Protein AF-A0A914IUZ8-F1 (afdb_monomer_lite)

Sequence (149 aa):
MEVCTKESVIIAVLSGPDKFMRRKWVRKLWSNQKLDSQIILFFVGKSQDVEIQKKVEQESEKFNDLVVVDFFDSYKNLSIKMYTVLKWSQIYCPEAKYLLRTIDDCIVDLPNFDLFIKREIQKNDPQTKKIYGNIYEYPPVIRDPENKW

Foldseek 3Di:
DPAFALQEEEEEAEEELQPVVLVVCQVVPAPPPDDPHYQYAYEYEAAPDPVSNVVSVVVCVVPVRYDYDDHYDDPVCVVVSVVVLVVCCCPPRVSYLHYHYHYSPDHDPVVVVNVCCVPPQVPPDVPDDDDDDPDDPPDDDDPDPPDPD

pLDDT: mean 90.63, std 9.23, range [46.75, 98.5]

Secondary structure (DSSP, 8-state):
-PPP-TT-EEEEEE--TT-HHHHHHHHHHTTTS--TTEEEEEEEEE-SSHHHHHHHHHHHHHHS-EEEEEEE--GGGHHHHHHHHHHHHHHH-TT--EEEEEETT----HHHHHHHIIIIITTS-TTS----S----SPPPP--TTS--

Structure (mmCIF, N/CA/C/O backbone):
data_AF-A0A914IUZ8-F1
#
_entry.id   AF-A0A914IUZ8-F1
#
loop_
_atom_site.group_PDB
_atom_site.id
_atom_site.type_symbol
_atom_site.label_atom_id
_atom_site.label_alt_id
_atom_site.label_comp_id
_atom_site.label_asym_id
_atom_site.label_entity_id
_atom_site.label_seq_id
_atom_site.pdbx_PDB_ins_code
_atom_site.Cartn_x
_atom_site.Cartn_y
_atom_site.Cartn_z
_atom_site.occupancy
_atom_site.B_iso_or_equiv
_atom_site.auth_seq_id
_atom_site.auth_comp_id
_atom_site.auth_asym_id
_atom_site.auth_atom_id
_atom_site.pdbx_PDB_model_num
ATOM 1 N N . MET A 1 1 ? -14.030 -12.786 -1.467 1.00 46.75 1 MET A N 1
ATOM 2 C CA . MET A 1 1 ? -13.705 -11.405 -1.063 1.00 46.75 1 MET A CA 1
ATOM 3 C C . MET A 1 1 ? -14.246 -11.221 0.335 1.00 46.75 1 MET A C 1
ATOM 5 O O . MET A 1 1 ? -15.426 -11.484 0.534 1.00 46.75 1 MET A O 1
ATOM 9 N N . GLU A 1 2 ? -13.389 -10.885 1.295 1.00 56.97 2 GLU A N 1
ATOM 10 C CA . GLU A 1 2 ? -13.850 -10.477 2.624 1.00 56.97 2 GLU A CA 1
ATOM 11 C C . GLU A 1 2 ? -14.741 -9.240 2.484 1.00 56.97 2 GLU A C 1
ATOM 13 O O . GLU A 1 2 ? -14.481 -8.360 1.661 1.00 56.97 2 GLU A O 1
ATOM 18 N N . VAL A 1 3 ? -15.840 -9.215 3.233 1.00 68.56 3 VAL A N 1
ATOM 19 C CA . VAL A 1 3 ? -16.788 -8.104 3.200 1.00 68.56 3 VAL A CA 1
ATOM 20 C C . VAL A 1 3 ? -16.156 -6.936 3.949 1.00 68.56 3 VAL A C 1
ATOM 22 O O . VAL A 1 3 ? -15.880 -7.046 5.140 1.00 68.56 3 VAL A O 1
ATOM 25 N N . CYS A 1 4 ? -15.923 -5.825 3.250 1.00 83.00 4 CYS A N 1
ATOM 26 C CA . CYS A 1 4 ? -15.487 -4.575 3.862 1.00 83.00 4 CYS A CA 1
ATOM 27 C C . CYS A 1 4 ? -16.568 -4.065 4.827 1.00 83.00 4 CYS A C 1
ATOM 29 O O . CYS A 1 4 ? -17.727 -3.908 4.437 1.00 83.00 4 CYS A O 1
ATOM 31 N N . THR A 1 5 ? -16.195 -3.804 6.077 1.00 84.38 5 THR A N 1
ATOM 32 C CA . THR A 1 5 ? -17.083 -3.283 7.122 1.00 84.38 5 THR A CA 1
ATOM 33 C C . THR A 1 5 ? -16.608 -1.914 7.606 1.00 84.38 5 THR A C 1
ATOM 35 O O . THR A 1 5 ? -15.517 -1.449 7.279 1.00 84.38 5 THR A O 1
ATOM 38 N N . LYS A 1 6 ? -17.414 -1.261 8.451 1.00 81.31 6 LYS A N 1
ATOM 39 C CA . LYS A 1 6 ? -17.048 0.017 9.087 1.00 81.31 6 LYS A CA 1
ATOM 40 C C . LYS A 1 6 ? -15.839 -0.073 10.013 1.00 81.31 6 LYS A C 1
ATOM 42 O O . LYS A 1 6 ? -15.230 0.950 10.321 1.00 81.31 6 LYS A O 1
ATOM 47 N N . GLU A 1 7 ? -15.529 -1.275 10.475 1.00 81.62 7 GLU A N 1
ATOM 48 C CA . GLU A 1 7 ? -14.389 -1.573 11.339 1.00 81.62 7 GLU A CA 1
ATOM 49 C C . GLU A 1 7 ? -13.150 -1.955 10.523 1.00 81.62 7 GLU A C 1
ATOM 51 O O . GLU A 1 7 ? -12.055 -2.008 11.078 1.00 81.62 7 GLU A O 1
ATOM 56 N N . SER A 1 8 ? -13.299 -2.165 9.208 1.00 87.00 8 SER A N 1
ATOM 57 C CA . SER A 1 8 ? -12.182 -2.499 8.338 1.00 87.00 8 SER A CA 1
ATOM 58 C C . SER A 1 8 ? -11.159 -1.369 8.271 1.00 87.00 8 SER A C 1
ATOM 60 O O . SER A 1 8 ? -11.481 -0.202 8.021 1.00 87.00 8 SER A O 1
ATOM 62 N N . VAL A 1 9 ? -9.899 -1.752 8.447 1.00 91.62 9 VAL A N 1
ATOM 63 C CA . VAL A 1 9 ? -8.727 -0.914 8.221 1.00 91.62 9 VAL A CA 1
ATOM 64 C C . VAL A 1 9 ? -8.106 -1.316 6.891 1.00 91.62 9 VAL A C 1
ATOM 66 O O . VAL A 1 9 ? -7.584 -2.422 6.747 1.00 91.62 9 VAL A O 1
ATOM 69 N N . ILE A 1 10 ? -8.108 -0.403 5.924 1.00 94.44 10 ILE A N 1
ATOM 70 C CA . ILE A 1 10 ? -7.344 -0.590 4.689 1.00 94.44 10 ILE A CA 1
ATOM 71 C C . ILE A 1 10 ? -5.901 -0.177 4.966 1.00 94.44 10 ILE A C 1
ATOM 73 O O . ILE A 1 10 ? -5.641 0.960 5.353 1.00 94.44 10 ILE A O 1
ATOM 77 N N . ILE A 1 11 ? -4.953 -1.076 4.738 1.00 95.50 11 ILE A N 1
ATOM 78 C CA . ILE A 1 11 ? -3.520 -0.803 4.833 1.00 95.50 11 ILE A CA 1
ATOM 79 C C . ILE A 1 11 ? -2.956 -0.845 3.416 1.00 95.50 11 ILE A C 1
ATOM 81 O O . ILE A 1 11 ? -2.722 -1.907 2.839 1.00 95.50 11 ILE A O 1
ATOM 85 N N . ALA A 1 12 ? -2.748 0.335 2.845 1.00 97.31 12 ALA A N 1
ATOM 86 C CA . ALA A 1 12 ? -2.205 0.507 1.510 1.00 97.31 12 ALA A CA 1
ATOM 87 C C . ALA A 1 12 ? -0.680 0.639 1.570 1.00 97.31 12 ALA A C 1
ATOM 89 O O . ALA A 1 12 ? -0.144 1.658 2.016 1.00 97.31 12 ALA A O 1
ATOM 90 N N . VAL A 1 13 ? 0.023 -0.385 1.092 1.00 97.62 13 VAL A N 1
ATOM 91 C CA . VAL A 1 13 ? 1.485 -0.418 0.998 1.00 97.62 13 VAL A CA 1
ATOM 92 C C . VAL A 1 13 ? 1.894 0.004 -0.412 1.00 97.62 13 VAL A C 1
ATOM 94 O O . VAL A 1 13 ? 1.688 -0.735 -1.375 1.00 97.62 13 VAL A O 1
ATOM 97 N N . LEU A 1 14 ? 2.484 1.190 -0.568 1.00 97.94 14 LEU A N 1
ATOM 98 C CA . LEU A 1 14 ? 3.042 1.588 -1.862 1.00 97.94 14 LEU A CA 1
ATOM 99 C C . LEU A 1 14 ? 4.353 0.836 -2.109 1.00 97.94 14 LEU A C 1
ATOM 101 O O . LEU A 1 14 ? 5.266 0.880 -1.283 1.00 97.94 14 LEU A O 1
ATOM 105 N N . SER A 1 15 ? 4.454 0.173 -3.259 1.00 97.81 15 SER A N 1
ATOM 106 C CA . SER A 1 15 ? 5.623 -0.621 -3.645 1.00 97.81 15 SER A CA 1
ATOM 107 C C . SER A 1 15 ? 5.943 -0.430 -5.131 1.00 97.81 15 SER A C 1
ATOM 109 O O . SER A 1 15 ? 5.087 0.009 -5.902 1.00 97.81 15 SER A O 1
ATOM 111 N N . GLY A 1 16 ? 7.187 -0.696 -5.531 1.00 97.56 16 GLY A N 1
ATOM 112 C CA . GLY A 1 16 ? 7.607 -0.703 -6.940 1.00 97.56 16 GLY A CA 1
ATOM 113 C C . GLY A 1 16 ? 7.508 -2.103 -7.558 1.00 97.56 16 GLY A C 1
ATOM 114 O O . GLY A 1 16 ? 7.581 -3.086 -6.820 1.00 97.56 16 GLY A O 1
ATOM 115 N N . PRO A 1 17 ? 7.382 -2.252 -8.887 1.00 97.62 17 PRO A N 1
ATOM 116 C CA . PRO A 1 17 ? 7.180 -3.555 -9.527 1.00 97.62 17 PRO A CA 1
ATOM 117 C C . PRO A 1 17 ? 8.318 -4.541 -9.245 1.00 97.62 17 PRO A C 1
ATOM 119 O O . PRO A 1 17 ? 8.068 -5.718 -9.006 1.00 97.62 17 PRO A O 1
ATOM 122 N N . ASP A 1 18 ? 9.548 -4.048 -9.126 1.00 97.69 18 ASP A N 1
ATOM 123 C CA . ASP A 1 18 ? 10.762 -4.819 -8.849 1.00 97.69 18 ASP A CA 1
ATOM 124 C C . ASP A 1 18 ? 10.965 -5.181 -7.360 1.00 97.69 18 ASP A C 1
ATOM 126 O O . ASP A 1 18 ? 11.866 -5.949 -7.015 1.00 97.69 18 ASP A O 1
ATOM 130 N N . LYS A 1 19 ? 10.134 -4.667 -6.443 1.00 98.25 19 LYS A N 1
ATOM 131 C CA . LYS A 1 19 ? 10.321 -4.801 -4.984 1.00 98.25 19 LYS A CA 1
ATOM 132 C C . LYS A 1 19 ? 9.709 -6.071 -4.376 1.00 98.25 19 LYS A C 1
ATOM 134 O O . LYS A 1 19 ? 9.256 -6.068 -3.230 1.00 98.25 19 LYS A O 1
ATOM 139 N N . PHE A 1 20 ? 9.770 -7.192 -5.095 1.00 98.19 20 PHE A N 1
ATOM 140 C CA . PHE A 1 20 ? 9.224 -8.493 -4.670 1.00 98.19 20 PHE A CA 1
ATOM 141 C C . PHE A 1 20 ? 9.683 -8.920 -3.269 1.00 98.19 20 PHE A C 1
ATOM 143 O O . PHE A 1 20 ? 8.889 -9.356 -2.436 1.00 98.19 20 PHE A O 1
ATOM 150 N N . MET A 1 21 ? 10.981 -8.770 -2.982 1.00 98.00 21 MET A N 1
ATOM 151 C CA . MET A 1 21 ? 11.544 -9.163 -1.689 1.00 98.00 21 MET A CA 1
ATOM 152 C C . MET A 1 21 ? 11.046 -8.286 -0.543 1.00 98.00 21 MET A C 1
ATOM 154 O O . MET A 1 21 ? 10.815 -8.803 0.547 1.00 98.00 21 MET A O 1
ATOM 158 N N . ARG A 1 22 ? 10.830 -6.987 -0.779 1.00 97.75 22 ARG A N 1
ATOM 159 C CA . ARG A 1 22 ? 10.271 -6.085 0.234 1.00 97.75 22 ARG A CA 1
ATOM 160 C C . ARG A 1 22 ? 8.836 -6.471 0.567 1.00 97.75 22 ARG A C 1
ATOM 162 O O . ARG A 1 22 ? 8.531 -6.695 1.734 1.00 97.75 22 ARG A O 1
ATOM 169 N N . ARG A 1 23 ? 7.999 -6.699 -0.451 1.00 97.94 23 ARG A N 1
ATOM 170 C CA . ARG A 1 23 ? 6.631 -7.211 -0.258 1.00 97.94 23 ARG A CA 1
ATOM 171 C C . ARG A 1 23 ? 6.617 -8.543 0.488 1.00 97.94 23 ARG A C 1
ATOM 173 O O . ARG A 1 23 ? 5.863 -8.706 1.441 1.00 97.94 23 ARG A O 1
ATOM 180 N N . LYS A 1 24 ? 7.504 -9.480 0.130 1.00 97.06 24 LYS A N 1
ATOM 181 C CA . LYS A 1 24 ? 7.674 -10.753 0.854 1.00 97.06 24 LYS A CA 1
ATOM 182 C C . LYS A 1 24 ? 8.005 -10.543 2.336 1.00 97.06 24 LYS A C 1
ATOM 184 O O . LYS A 1 24 ? 7.480 -11.269 3.176 1.00 97.06 24 LYS A O 1
ATOM 189 N N . TRP A 1 25 ? 8.869 -9.585 2.665 1.00 96.00 25 TRP A N 1
ATOM 190 C CA . TRP A 1 25 ? 9.218 -9.289 4.055 1.00 96.00 25 TRP A CA 1
ATOM 191 C C . TRP A 1 25 ? 8.093 -8.588 4.807 1.00 96.00 25 TRP A C 1
ATOM 193 O O . TRP A 1 25 ? 7.823 -8.988 5.934 1.00 96.00 25 TRP A O 1
ATOM 203 N N . VAL A 1 26 ? 7.376 -7.649 4.187 1.00 96.12 26 VAL A N 1
ATOM 204 C CA . VAL A 1 26 ? 6.146 -7.074 4.761 1.00 96.12 26 VAL A CA 1
ATOM 205 C C . VAL A 1 26 ? 5.162 -8.190 5.124 1.00 96.12 26 VAL A C 1
ATOM 207 O O . VAL A 1 26 ? 4.750 -8.275 6.284 1.00 96.12 26 VAL A O 1
ATOM 210 N N . ARG A 1 27 ? 4.904 -9.110 4.176 1.00 95.12 27 ARG A N 1
ATOM 211 C CA . ARG A 1 27 ? 4.049 -10.296 4.367 1.00 95.12 27 ARG A CA 1
ATOM 212 C C . ARG A 1 27 ? 4.483 -11.191 5.531 1.00 95.12 27 ARG A C 1
ATOM 214 O O . ARG A 1 27 ? 3.671 -11.892 6.123 1.00 95.12 27 ARG A O 1
ATOM 221 N N . LYS A 1 28 ? 5.786 -11.243 5.820 1.00 93.25 28 LYS A N 1
ATOM 222 C CA . LYS A 1 28 ? 6.362 -12.140 6.832 1.00 93.25 28 LYS A CA 1
ATOM 223 C C . LYS A 1 28 ? 6.486 -11.487 8.209 1.00 93.25 28 LYS A C 1
ATOM 225 O O . LYS A 1 28 ? 6.332 -12.185 9.206 1.00 93.25 28 LYS A O 1
ATOM 230 N N . LEU A 1 29 ? 6.821 -10.200 8.266 1.00 91.00 29 LEU A N 1
ATOM 231 C CA . LEU A 1 29 ? 7.264 -9.538 9.495 1.00 91.00 29 LEU A CA 1
ATOM 232 C C . LEU A 1 29 ? 6.114 -8.940 10.295 1.00 91.00 29 LEU A C 1
ATOM 234 O O . LEU A 1 29 ? 6.030 -9.174 11.497 1.00 91.00 29 LEU A O 1
ATOM 238 N N . TRP A 1 30 ? 5.254 -8.154 9.649 1.00 89.75 30 TRP A N 1
ATOM 239 C CA . TRP A 1 30 ? 4.280 -7.347 10.382 1.00 89.75 30 TRP A CA 1
ATOM 240 C C . TRP A 1 30 ? 2.854 -7.450 9.850 1.00 89.75 30 TRP A C 1
ATOM 242 O O . TRP A 1 30 ? 1.928 -7.310 10.638 1.00 89.75 30 TRP A O 1
ATOM 252 N N . SER A 1 31 ? 2.632 -7.813 8.583 1.00 84.62 31 SER A N 1
ATOM 253 C CA . SER A 1 31 ? 1.267 -7.925 8.041 1.00 84.62 31 SER A CA 1
ATOM 254 C C . SER A 1 31 ? 0.434 -9.057 8.663 1.00 84.62 31 SER A C 1
ATOM 256 O O . SER A 1 31 ? -0.782 -9.063 8.532 1.00 84.62 31 SER A O 1
ATOM 258 N N . ASN A 1 32 ? 1.076 -10.041 9.303 1.00 78.62 32 ASN A N 1
ATOM 259 C CA . ASN A 1 32 ? 0.390 -11.160 9.964 1.00 78.62 32 ASN A CA 1
ATOM 260 C C . ASN A 1 32 ? -0.036 -10.831 11.400 1.00 78.62 32 ASN A C 1
ATOM 262 O O . ASN A 1 32 ? -0.665 -11.662 12.058 1.00 78.62 32 A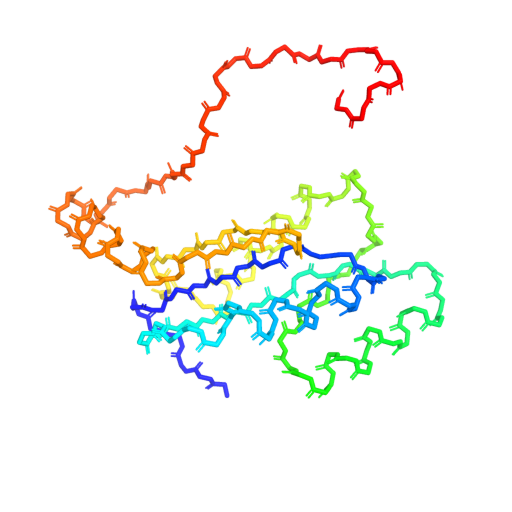SN A O 1
ATOM 266 N N . GLN A 1 33 ? 0.330 -9.652 11.910 1.00 77.12 33 GLN A N 1
ATOM 267 C CA . GLN A 1 33 ? -0.170 -9.170 13.190 1.00 77.12 33 GLN A CA 1
ATOM 268 C C . GLN A 1 33 ? -1.659 -8.868 12.993 1.00 77.12 33 GLN A C 1
ATOM 270 O O . GLN A 1 33 ? -2.024 -8.110 12.098 1.00 77.12 33 GLN A O 1
ATOM 275 N N . LYS A 1 34 ? -2.522 -9.560 13.742 1.00 64.50 34 LYS A N 1
ATOM 276 C CA . LYS A 1 34 ? -3.970 -9.539 13.517 1.00 64.50 34 LYS A CA 1
ATOM 277 C C . LYS A 1 34 ? -4.594 -8.280 14.113 1.00 64.50 34 LYS A C 1
ATOM 279 O O . LYS A 1 34 ? -4.644 -8.149 15.333 1.00 64.50 34 LYS A O 1
ATOM 284 N N . LEU A 1 35 ? -5.122 -7.415 13.255 1.00 71.69 35 LEU A N 1
ATOM 285 C CA . LEU A 1 35 ? -6.291 -6.596 13.574 1.00 71.69 35 LEU A CA 1
ATOM 286 C C . LEU A 1 35 ? -7.561 -7.411 13.296 1.00 71.69 35 LEU A C 1
ATOM 288 O O . LEU A 1 35 ? -7.548 -8.285 12.426 1.00 71.69 35 LEU A O 1
ATOM 292 N N . ASP A 1 36 ? -8.654 -7.108 13.999 1.00 70.00 36 ASP A N 1
ATOM 293 C CA . ASP A 1 36 ? -9.929 -7.830 13.857 1.00 70.00 36 ASP A CA 1
ATOM 294 C C . ASP A 1 36 ? -10.485 -7.771 12.417 1.00 70.00 36 ASP A C 1
ATOM 296 O O . ASP A 1 36 ? -11.106 -8.724 11.950 1.00 70.00 36 ASP A O 1
ATOM 300 N N . SER A 1 37 ? -10.219 -6.682 11.681 1.00 82.38 37 SER A N 1
ATOM 301 C CA . SER A 1 37 ? -10.589 -6.526 10.268 1.00 82.38 37 SER A CA 1
ATOM 302 C C . SER A 1 37 ? -9.569 -5.653 9.524 1.00 82.38 37 SER A C 1
ATOM 304 O O . SER A 1 37 ? -9.721 -4.436 9.434 1.00 82.38 37 SER A O 1
ATOM 306 N N . GLN A 1 38 ? -8.499 -6.255 8.995 1.00 88.75 38 GLN A N 1
ATOM 307 C CA . GLN A 1 38 ? -7.521 -5.551 8.151 1.00 88.75 38 GLN A CA 1
ATOM 308 C C . GLN A 1 38 ? -7.511 -6.063 6.721 1.00 88.75 38 GLN A C 1
ATOM 310 O O . GLN A 1 38 ? -7.495 -7.265 6.479 1.00 88.75 38 GLN A O 1
ATOM 315 N N . ILE A 1 39 ? -7.418 -5.129 5.782 1.00 91.50 39 ILE A N 1
ATOM 316 C CA . ILE A 1 39 ? -7.246 -5.402 4.360 1.00 91.50 39 ILE A CA 1
ATOM 317 C C . ILE A 1 39 ? -5.903 -4.803 3.954 1.00 91.50 39 ILE A C 1
ATOM 319 O O . ILE A 1 39 ? -5.774 -3.585 3.835 1.00 91.50 39 ILE A O 1
ATOM 323 N N . ILE A 1 40 ? -4.886 -5.647 3.778 1.00 93.69 40 ILE A N 1
ATOM 324 C CA . ILE A 1 40 ? -3.534 -5.217 3.400 1.00 93.69 40 ILE A CA 1
ATOM 325 C C . ILE A 1 40 ? -3.363 -5.399 1.897 1.00 93.69 40 ILE A C 1
ATOM 327 O O . ILE A 1 40 ? -3.509 -6.508 1.392 1.00 93.69 40 ILE A O 1
ATOM 331 N N . LEU A 1 41 ? -3.044 -4.314 1.191 1.00 96.38 41 LEU A N 1
ATOM 332 C CA . LEU A 1 41 ? -2.896 -4.311 -0.263 1.00 96.38 41 LEU A CA 1
ATOM 333 C C . LEU A 1 41 ? -1.616 -3.606 -0.691 1.00 96.38 41 LEU A C 1
ATOM 335 O O . LEU A 1 41 ? -1.302 -2.509 -0.223 1.00 96.38 41 LEU A O 1
ATOM 339 N N . PHE A 1 42 ? -0.908 -4.213 -1.638 1.00 98.00 42 PHE A N 1
ATOM 340 C CA . PHE A 1 42 ? 0.253 -3.630 -2.293 1.00 98.00 42 PHE A CA 1
ATOM 341 C C . PHE A 1 42 ? -0.167 -2.900 -3.564 1.00 98.00 42 PHE A C 1
ATOM 343 O O . PHE A 1 42 ? -0.686 -3.509 -4.495 1.00 98.00 42 PHE A O 1
ATOM 350 N N . PHE A 1 43 ? 0.107 -1.602 -3.639 1.00 98.12 43 PHE A N 1
ATOM 351 C CA . PHE A 1 43 ? -0.154 -0.798 -4.831 1.00 98.12 43 PHE A CA 1
ATOM 352 C C . PHE A 1 43 ? 1.120 -0.685 -5.664 1.00 98.12 43 PHE A C 1
ATOM 354 O O . PHE A 1 43 ? 2.112 -0.099 -5.215 1.00 98.12 43 PHE A O 1
ATOM 361 N N . VAL A 1 44 ? 1.082 -1.242 -6.874 1.00 98.00 44 VAL A N 1
ATOM 362 C CA . VAL A 1 44 ? 2.245 -1.438 -7.754 1.00 98.00 44 VAL A CA 1
ATOM 363 C C . VAL A 1 44 ? 1.909 -0.951 -9.163 1.00 98.00 44 VAL A C 1
ATOM 365 O O . VAL A 1 44 ? 0.860 -1.305 -9.690 1.00 98.00 44 VAL A O 1
ATOM 368 N N . GLY A 1 45 ? 2.761 -0.126 -9.777 1.00 96.94 45 GLY A N 1
ATOM 369 C CA . GLY A 1 45 ? 2.603 0.287 -11.178 1.00 96.94 45 GLY A CA 1
ATOM 370 C C . GLY A 1 45 ? 3.168 -0.729 -12.169 1.00 96.94 45 GLY A C 1
ATOM 371 O O . GLY A 1 45 ? 3.814 -1.703 -11.785 1.00 96.94 45 GLY A O 1
ATOM 372 N N . LYS A 1 46 ? 2.964 -0.480 -13.464 1.00 96.75 46 LYS A N 1
ATOM 373 C CA . LYS A 1 46 ? 3.556 -1.287 -14.538 1.00 96.75 46 LYS A CA 1
ATOM 374 C C . LYS A 1 46 ? 5.072 -1.123 -14.589 1.00 96.75 46 LYS A C 1
ATOM 376 O O . LYS A 1 46 ? 5.595 -0.023 -14.389 1.00 96.75 46 LYS A O 1
ATOM 381 N N . SER A 1 47 ? 5.767 -2.201 -14.933 1.00 97.06 47 SER A N 1
ATOM 382 C CA . SER A 1 47 ? 7.184 -2.154 -15.296 1.00 97.06 47 SER A CA 1
ATOM 383 C C . SER A 1 47 ? 7.349 -1.969 -16.805 1.00 97.06 47 SER A C 1
ATOM 385 O O . SER A 1 47 ? 6.552 -2.480 -17.586 1.00 97.06 47 SER A O 1
ATOM 387 N N . GLN A 1 48 ? 8.399 -1.260 -17.224 1.00 96.25 48 GLN A N 1
ATOM 388 C CA . GLN A 1 48 ? 8.833 -1.259 -18.630 1.00 96.25 48 GLN A CA 1
ATOM 389 C C . GLN A 1 48 ? 9.601 -2.538 -18.993 1.00 96.25 48 GLN A C 1
ATOM 391 O O . GLN A 1 48 ? 9.635 -2.937 -20.153 1.00 96.25 48 GLN A O 1
ATOM 396 N N . ASP A 1 49 ? 10.204 -3.188 -17.997 1.00 97.81 49 ASP A N 1
ATOM 397 C CA . ASP A 1 49 ? 10.843 -4.489 -18.148 1.00 97.81 49 ASP A CA 1
ATOM 398 C C . ASP A 1 49 ? 9.766 -5.586 -18.182 1.00 97.81 49 ASP A C 1
ATOM 400 O O . ASP A 1 49 ? 9.027 -5.776 -17.208 1.00 97.81 49 ASP A O 1
ATOM 404 N N . VAL A 1 50 ? 9.701 -6.298 -19.311 1.00 97.62 50 VAL A N 1
ATOM 405 C CA . VAL A 1 50 ? 8.723 -7.359 -19.599 1.00 97.62 50 VAL A CA 1
ATOM 406 C C . VAL A 1 50 ? 8.843 -8.531 -18.622 1.00 97.62 50 VAL A C 1
ATOM 408 O O . VAL A 1 50 ? 7.827 -9.080 -18.195 1.00 97.62 50 VAL A O 1
ATOM 411 N N . GLU A 1 51 ? 10.058 -8.894 -18.211 1.00 98.25 51 GLU A N 1
ATOM 412 C CA . GLU A 1 51 ? 10.280 -9.984 -17.257 1.00 98.25 51 GLU A CA 1
ATOM 413 C C . GLU A 1 51 ? 9.836 -9.587 -15.850 1.00 98.25 51 GLU A C 1
ATOM 415 O O . GLU A 1 51 ? 9.250 -10.395 -15.124 1.00 98.25 51 GLU A O 1
ATOM 420 N N . ILE A 1 52 ? 10.067 -8.331 -15.456 1.00 98.38 52 ILE A N 1
ATOM 421 C CA . ILE A 1 52 ? 9.544 -7.810 -14.186 1.00 98.38 52 ILE A CA 1
ATOM 422 C C . ILE A 1 52 ? 8.015 -7.765 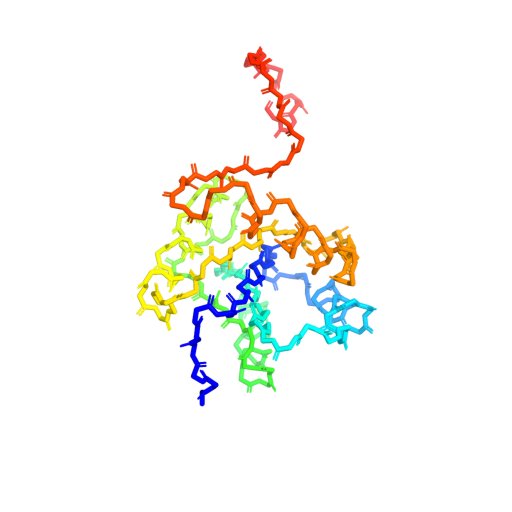-14.228 1.00 98.38 52 ILE A C 1
ATOM 424 O O . ILE A 1 52 ? 7.378 -8.212 -13.276 1.00 98.38 52 ILE A O 1
ATOM 428 N N . GLN A 1 53 ? 7.419 -7.280 -15.319 1.00 98.19 53 GLN A N 1
ATOM 429 C CA . GLN A 1 53 ? 5.965 -7.193 -15.463 1.00 98.19 53 GLN A CA 1
ATOM 430 C C . GLN A 1 53 ? 5.300 -8.576 -15.369 1.00 98.19 53 GLN A C 1
ATOM 432 O O . GLN A 1 53 ? 4.369 -8.761 -14.586 1.00 98.19 53 GLN A O 1
ATOM 437 N N . LYS A 1 54 ? 5.852 -9.579 -16.059 1.00 98.25 54 LYS A N 1
ATOM 438 C CA . LYS A 1 54 ? 5.392 -10.971 -15.970 1.00 98.25 54 LYS A CA 1
ATOM 439 C C . LYS A 1 54 ? 5.482 -11.529 -14.546 1.00 98.25 54 LYS A C 1
ATOM 441 O O . LYS A 1 54 ? 4.586 -12.235 -14.091 1.00 98.25 54 LYS A O 1
ATOM 446 N N . LYS A 1 55 ? 6.549 -11.207 -13.806 1.00 98.50 55 LYS A N 1
ATOM 447 C CA . LYS A 1 55 ? 6.687 -11.613 -12.395 1.00 98.50 55 LYS A CA 1
ATOM 448 C C . LYS A 1 55 ? 5.680 -10.913 -11.480 1.00 98.50 55 LYS A C 1
ATOM 450 O O . LYS A 1 55 ? 5.235 -11.530 -10.515 1.00 98.50 55 LYS A O 1
ATOM 455 N N . VAL A 1 56 ? 5.314 -9.660 -11.762 1.00 98.44 56 VAL A N 1
ATOM 456 C CA . VAL A 1 56 ? 4.248 -8.945 -11.033 1.00 98.44 56 VAL A CA 1
ATOM 457 C C . VAL A 1 56 ? 2.901 -9.636 -11.241 1.00 98.44 56 VAL A C 1
ATOM 459 O O . VAL A 1 56 ? 2.185 -9.853 -10.269 1.00 98.44 56 VAL A O 1
ATOM 462 N N . GLU A 1 57 ? 2.579 -10.039 -12.470 1.00 97.44 57 GLU A N 1
ATOM 463 C CA . GLU A 1 57 ? 1.345 -10.777 -12.784 1.00 97.44 57 GLU A CA 1
ATOM 464 C C . GLU A 1 57 ? 1.286 -12.116 -12.035 1.00 97.44 57 GLU A C 1
ATOM 466 O O . GLU A 1 57 ? 0.315 -12.392 -11.334 1.00 97.44 57 GLU A O 1
ATOM 471 N N . GLN A 1 58 ? 2.379 -12.885 -12.059 1.00 98.25 58 GLN A N 1
ATOM 472 C CA . GLN A 1 58 ? 2.494 -14.137 -11.301 1.00 98.25 58 GLN A CA 1
ATOM 473 C C . GLN A 1 58 ? 2.370 -13.933 -9.784 1.00 98.25 58 GLN A C 1
ATOM 475 O O . GLN A 1 58 ? 1.774 -14.753 -9.087 1.00 98.25 58 GLN A O 1
ATOM 480 N N . GLU A 1 59 ? 2.954 -12.861 -9.240 1.00 98.31 59 GLU A N 1
ATOM 481 C CA . GLU A 1 59 ? 2.802 -12.527 -7.823 1.00 98.31 59 GLU A CA 1
ATOM 482 C C . GLU A 1 59 ? 1.349 -12.167 -7.492 1.00 98.31 59 GLU A C 1
ATOM 484 O O . GLU A 1 59 ? 0.828 -12.624 -6.473 1.00 98.31 59 GLU A O 1
ATOM 489 N N . SER A 1 60 ? 0.699 -11.389 -8.359 1.00 97.00 60 SER A N 1
ATOM 490 C CA . SER A 1 60 ? -0.694 -10.973 -8.210 1.00 97.00 60 SER A CA 1
ATOM 491 C C . SER A 1 60 ? -1.624 -12.182 -8.150 1.00 97.00 60 SER A C 1
ATOM 493 O O . SER A 1 60 ? -2.402 -12.296 -7.207 1.00 97.00 60 SER A O 1
ATOM 495 N N . GLU A 1 61 ? -1.483 -13.122 -9.087 1.00 97.00 61 GLU A N 1
ATOM 496 C CA . GLU A 1 61 ? -2.254 -14.375 -9.113 1.00 97.00 61 GLU A CA 1
ATOM 497 C C . GLU A 1 61 ? -1.994 -15.252 -7.882 1.00 97.00 61 GLU A C 1
ATOM 499 O O . GLU A 1 61 ? -2.894 -15.919 -7.371 1.00 97.00 61 GLU A O 1
ATOM 504 N N . LYS A 1 62 ? -0.751 -15.261 -7.389 1.00 97.44 62 LYS A N 1
ATOM 505 C CA . LYS A 1 62 ? -0.345 -16.115 -6.272 1.00 97.44 62 LYS A CA 1
ATOM 506 C C . LYS A 1 62 ? -0.860 -15.626 -4.920 1.00 97.44 62 LYS A C 1
ATOM 508 O O . LYS A 1 62 ? -1.220 -16.455 -4.085 1.00 97.44 62 LYS A O 1
ATOM 513 N N . PHE A 1 63 ? -0.802 -14.321 -4.663 1.00 96.00 63 PHE A N 1
ATOM 514 C CA . PHE A 1 63 ? -1.084 -13.762 -3.335 1.00 96.00 63 PHE A CA 1
ATOM 515 C C . PHE A 1 63 ? -2.420 -13.022 -3.252 1.00 96.00 63 PHE A C 1
ATOM 517 O O . PHE A 1 63 ? -2.935 -12.873 -2.148 1.00 96.00 63 PHE A O 1
ATOM 524 N N . ASN A 1 64 ? -3.001 -12.603 -4.383 1.00 94.50 64 ASN A N 1
ATOM 525 C CA . ASN A 1 64 ? -4.272 -11.870 -4.452 1.00 94.50 64 ASN A CA 1
ATOM 526 C C . ASN A 1 64 ? -4.329 -10.610 -3.563 1.00 94.50 64 ASN A C 1
ATOM 528 O O . ASN A 1 64 ? -5.402 -10.194 -3.135 1.00 94.50 64 ASN A O 1
ATOM 532 N N . ASP A 1 65 ? -3.177 -9.996 -3.292 1.00 95.81 65 ASP A N 1
ATOM 533 C CA . ASP A 1 65 ? -3.028 -8.800 -2.455 1.00 95.81 65 ASP A CA 1
ATOM 534 C C . ASP A 1 65 ? -2.366 -7.632 -3.209 1.00 95.81 65 ASP A C 1
ATOM 536 O O . ASP A 1 65 ? -1.951 -6.642 -2.603 1.00 95.81 65 ASP A O 1
ATOM 540 N N .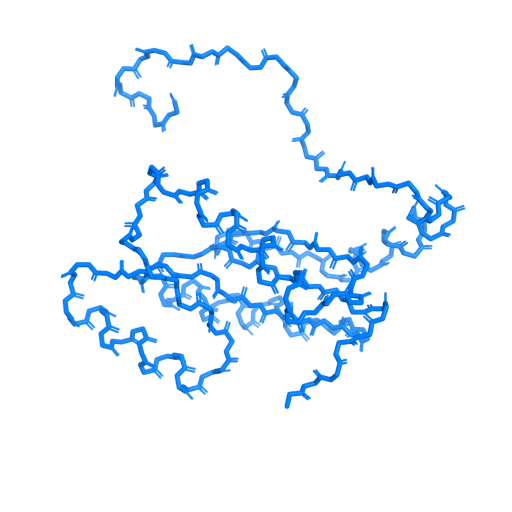 LEU A 1 66 ? -2.263 -7.731 -4.539 1.00 97.44 66 LEU A N 1
ATOM 541 C CA . LEU A 1 66 ? -1.728 -6.688 -5.410 1.00 97.44 66 LEU A CA 1
ATOM 542 C C . LEU A 1 66 ? -2.858 -5.911 -6.091 1.00 97.44 66 LEU A C 1
ATOM 544 O O . LEU A 1 66 ? -3.731 -6.477 -6.743 1.00 97.44 66 LEU A O 1
ATOM 548 N N . VAL A 1 67 ? -2.769 -4.587 -6.018 1.00 97.12 67 VAL A N 1
ATOM 549 C CA . VAL A 1 67 ? -3.484 -3.660 -6.894 1.00 97.12 67 VAL A CA 1
ATOM 550 C C . VAL A 1 67 ? -2.483 -3.150 -7.926 1.00 97.12 67 VAL A C 1
ATOM 552 O O . VAL A 1 67 ? -1.692 -2.240 -7.654 1.00 97.12 67 VAL A O 1
ATOM 555 N N . VAL A 1 68 ? -2.503 -3.767 -9.110 1.00 96.06 68 VAL A N 1
ATOM 556 C CA . VAL A 1 68 ? -1.657 -3.366 -10.240 1.00 96.06 68 VAL A CA 1
ATOM 557 C C . VAL A 1 68 ? -2.330 -2.218 -10.986 1.00 96.06 68 VAL A C 1
ATOM 559 O O . VAL A 1 68 ? -3.420 -2.373 -11.535 1.00 96.06 68 VAL A O 1
ATOM 562 N N . VAL A 1 69 ? -1.701 -1.046 -10.981 1.00 94.50 69 VAL A N 1
ATOM 563 C CA . VAL A 1 69 ? -2.269 0.182 -11.553 1.00 94.50 69 VAL A CA 1
ATOM 564 C C . VAL A 1 69 ? -1.795 0.401 -12.989 1.00 94.50 69 VAL A C 1
ATOM 566 O O . VAL A 1 69 ? -0.650 0.108 -13.333 1.00 94.50 69 VAL A O 1
ATOM 569 N N . ASP A 1 70 ? -2.676 0.935 -13.837 1.00 93.56 70 ASP A N 1
ATOM 570 C CA . ASP A 1 70 ? -2.441 1.075 -15.280 1.00 93.56 70 ASP A CA 1
ATOM 571 C C . ASP A 1 70 ? -1.627 2.330 -15.649 1.00 93.56 70 ASP A C 1
ATOM 573 O O . ASP A 1 70 ? -2.073 3.214 -16.377 1.00 93.56 70 ASP A O 1
ATOM 577 N N . PHE A 1 71 ? -0.424 2.440 -15.091 1.00 95.56 71 PHE A N 1
ATOM 578 C CA . PHE A 1 71 ? 0.586 3.416 -15.500 1.00 95.56 71 PHE A CA 1
ATOM 579 C C . PHE A 1 71 ? 1.982 2.916 -15.126 1.00 95.56 71 PHE A C 1
ATOM 581 O O . PHE A 1 71 ? 2.139 2.129 -14.191 1.00 95.56 71 PHE A O 1
ATOM 588 N N . PHE A 1 72 ? 3.010 3.384 -15.838 1.00 96.94 72 PHE A N 1
ATOM 589 C CA . PHE A 1 72 ? 4.392 3.010 -15.538 1.00 96.94 72 PHE A CA 1
ATOM 590 C C . PHE A 1 72 ? 4.844 3.563 -14.191 1.00 96.94 72 PHE A C 1
ATOM 592 O O . PHE A 1 72 ? 4.716 4.762 -13.912 1.00 96.94 72 PHE A O 1
ATOM 599 N N . ASP A 1 73 ? 5.396 2.683 -13.366 1.00 94.56 73 ASP A N 1
ATOM 600 C CA . ASP A 1 73 ? 5.871 3.048 -12.045 1.00 94.56 73 ASP A CA 1
ATOM 601 C C . ASP A 1 73 ? 7.086 3.971 -12.144 1.00 94.56 73 ASP A C 1
ATOM 603 O O . ASP A 1 73 ? 8.074 3.678 -12.814 1.00 94.56 73 ASP A O 1
ATOM 607 N N . SER A 1 74 ? 7.001 5.118 -11.484 1.00 93.12 74 SER A N 1
ATOM 608 C CA . SER A 1 74 ? 8.104 6.062 -11.392 1.00 93.12 74 SER A CA 1
ATOM 609 C C . SER A 1 74 ? 7.919 6.941 -10.169 1.00 93.12 74 SER A C 1
ATOM 611 O O . SER A 1 74 ? 6.801 7.152 -9.692 1.00 93.12 74 SER A O 1
ATOM 613 N N . TYR A 1 75 ? 9.021 7.516 -9.696 1.00 87.62 75 TYR A N 1
ATOM 614 C CA . TYR A 1 75 ? 8.993 8.467 -8.592 1.00 87.62 75 TYR A CA 1
ATOM 615 C C . TYR A 1 75 ? 8.056 9.661 -8.877 1.00 87.62 75 TYR A C 1
ATOM 617 O O . TYR A 1 75 ? 7.270 10.058 -8.019 1.00 87.62 75 TYR A O 1
ATOM 625 N N . LYS A 1 76 ? 8.038 10.160 -10.122 1.00 89.62 76 LYS A N 1
ATOM 626 C CA . LYS A 1 76 ? 7.147 11.253 -10.555 1.00 89.62 76 LYS A CA 1
ATOM 627 C C . LYS A 1 76 ? 5.660 10.880 -10.484 1.00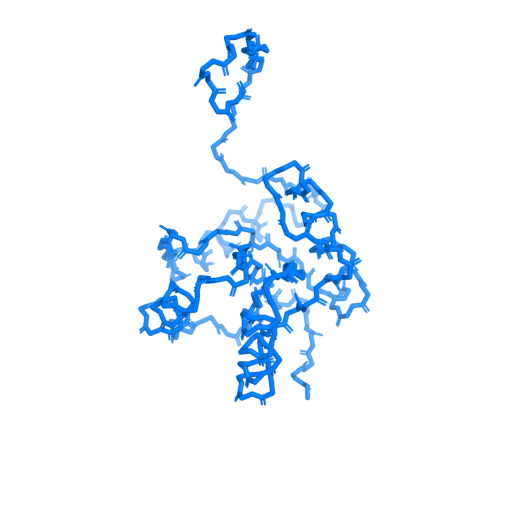 89.62 76 LYS A C 1
ATOM 629 O O . LYS A 1 76 ? 4.819 11.751 -10.287 1.00 89.62 76 LYS A O 1
ATOM 634 N N . ASN A 1 77 ? 5.335 9.592 -10.593 1.00 94.69 77 ASN A N 1
ATOM 635 C CA . ASN A 1 77 ? 3.960 9.092 -10.580 1.00 94.69 77 ASN A CA 1
ATOM 636 C C . ASN A 1 77 ? 3.468 8.689 -9.178 1.00 94.69 77 ASN A C 1
ATOM 638 O O . ASN A 1 77 ? 2.350 8.186 -9.049 1.00 94.69 77 ASN A O 1
ATOM 642 N N . LEU A 1 78 ? 4.242 8.927 -8.110 1.00 93.25 78 LEU A N 1
ATOM 643 C CA . LEU A 1 78 ? 3.826 8.589 -6.742 1.00 93.25 78 LEU A CA 1
ATOM 644 C C . LEU A 1 78 ? 2.515 9.274 -6.328 1.00 93.25 78 LEU A C 1
ATOM 646 O O . LEU A 1 78 ? 1.691 8.646 -5.663 1.00 93.25 78 LEU A O 1
ATOM 650 N N . SER A 1 79 ? 2.271 10.512 -6.766 1.00 94.75 79 SER A N 1
ATOM 651 C CA . SER A 1 79 ? 1.006 11.217 -6.506 1.00 94.75 79 SER A CA 1
ATOM 652 C C . SER A 1 79 ? -0.188 10.537 -7.184 1.00 94.75 79 SER A C 1
ATOM 654 O O . SER A 1 79 ? -1.241 10.385 -6.568 1.00 94.75 79 SER A O 1
ATOM 656 N N . ILE A 1 80 ? -0.016 10.048 -8.419 1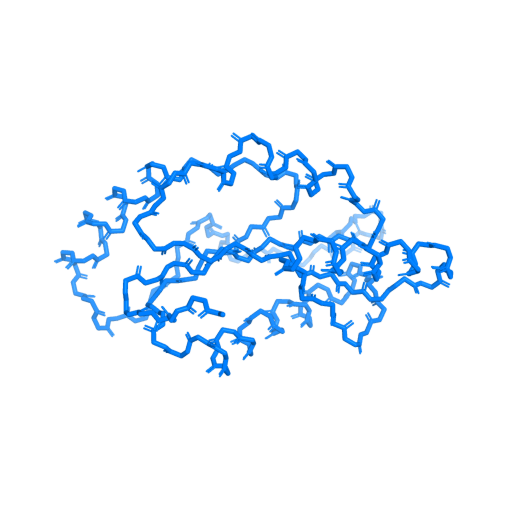.00 96.12 80 ILE A N 1
ATOM 657 C CA . ILE A 1 80 ? -1.046 9.286 -9.148 1.00 96.12 80 ILE A CA 1
ATOM 658 C C . ILE A 1 80 ? -1.286 7.934 -8.463 1.00 96.12 80 ILE A C 1
ATOM 660 O O . ILE A 1 80 ? -2.430 7.494 -8.313 1.00 96.12 80 ILE A O 1
ATOM 664 N N . LYS A 1 81 ? -0.221 7.291 -7.971 1.00 96.06 81 LYS A N 1
ATOM 665 C CA . LYS A 1 81 ? -0.334 6.058 -7.183 1.00 96.06 81 LYS A CA 1
ATOM 666 C C . LYS A 1 81 ? -1.126 6.288 -5.898 1.00 96.06 81 LYS A C 1
ATOM 668 O O . LYS A 1 81 ? -2.038 5.519 -5.610 1.00 96.06 81 LYS A O 1
ATOM 673 N N . MET A 1 82 ? -0.852 7.375 -5.176 1.00 96.44 82 MET A N 1
ATOM 674 C CA . MET A 1 82 ? -1.605 7.741 -3.974 1.00 96.44 82 MET A CA 1
ATOM 675 C C . MET A 1 82 ? -3.072 8.062 -4.288 1.00 96.44 82 MET A C 1
ATOM 677 O O . MET A 1 82 ? -3.966 7.611 -3.576 1.00 96.44 82 MET A O 1
ATOM 681 N N . TYR A 1 83 ? -3.343 8.780 -5.379 1.00 96.62 83 TYR A N 1
ATOM 682 C CA . TYR A 1 83 ? -4.712 8.994 -5.851 1.00 96.62 83 TYR A CA 1
ATOM 683 C C . TYR A 1 83 ? -5.432 7.665 -6.120 1.00 96.62 83 TYR A C 1
ATOM 685 O O . TYR A 1 83 ? -6.594 7.497 -5.752 1.00 96.62 83 TYR A O 1
ATOM 693 N N . THR A 1 84 ? -4.729 6.690 -6.697 1.00 96.56 84 THR A N 1
ATOM 694 C CA . THR A 1 84 ? -5.297 5.366 -6.972 1.00 96.56 84 THR A CA 1
ATOM 695 C C . THR A 1 84 ? -5.645 4.607 -5.694 1.00 96.56 84 THR A C 1
ATOM 697 O O . THR A 1 84 ? -6.677 3.945 -5.671 1.00 96.56 84 THR A O 1
ATOM 700 N N . VAL A 1 85 ? -4.866 4.755 -4.617 1.00 97.38 85 VAL A N 1
ATOM 701 C CA . VAL A 1 85 ? -5.226 4.216 -3.293 1.00 97.38 85 VAL A CA 1
ATOM 702 C C . VAL A 1 85 ? -6.573 4.766 -2.832 1.00 97.38 85 VAL A C 1
ATOM 704 O O . VAL A 1 85 ? -7.464 3.990 -2.496 1.00 97.38 85 VAL A O 1
ATOM 707 N N . LEU A 1 86 ? -6.740 6.093 -2.864 1.00 96.62 86 LEU A N 1
ATOM 708 C CA . LEU A 1 86 ? -7.978 6.753 -2.433 1.00 96.62 86 LEU A CA 1
ATOM 709 C C . LEU A 1 86 ? -9.176 6.337 -3.295 1.00 96.62 86 LEU A C 1
ATOM 711 O O . LEU A 1 86 ? -10.264 6.071 -2.785 1.00 96.62 86 LEU A O 1
ATOM 715 N N . LYS A 1 87 ? -8.974 6.253 -4.613 1.00 96.00 87 LYS A N 1
ATOM 716 C CA . LYS A 1 87 ? -10.010 5.817 -5.552 1.00 96.00 87 LYS A CA 1
ATOM 717 C C . LYS A 1 87 ? -10.387 4.353 -5.324 1.00 96.00 87 LYS A C 1
ATOM 719 O O . LYS A 1 87 ? -11.570 4.029 -5.298 1.00 96.00 87 LYS A O 1
ATOM 724 N N . TRP A 1 88 ? -9.400 3.478 -5.137 1.00 95.44 88 TRP A N 1
ATOM 725 C CA . TRP A 1 88 ? -9.629 2.060 -4.869 1.00 95.44 88 TRP A CA 1
ATOM 726 C C . TRP A 1 88 ? -10.411 1.875 -3.567 1.00 95.44 88 TRP A C 1
ATOM 728 O O . TRP A 1 88 ? -11.423 1.177 -3.573 1.00 95.44 88 TRP A O 1
ATOM 738 N N . SER A 1 89 ? -10.018 2.559 -2.484 1.00 94.44 89 SER A N 1
ATOM 739 C CA . SER A 1 89 ? -10.721 2.453 -1.201 1.00 94.44 89 SER A CA 1
ATOM 740 C C . SER A 1 89 ? -12.177 2.894 -1.314 1.00 94.44 89 SER A C 1
ATOM 742 O O . SER A 1 89 ? -13.058 2.219 -0.801 1.00 94.44 89 SER A O 1
ATOM 744 N N . GLN A 1 90 ? -12.453 3.975 -2.047 1.00 93.75 90 GLN A N 1
ATOM 745 C CA . GLN A 1 90 ? -13.820 4.465 -2.238 1.00 93.75 90 GLN A CA 1
ATOM 746 C C . GLN A 1 90 ? -14.691 3.540 -3.096 1.00 93.75 90 GLN A C 1
ATOM 748 O O . GLN A 1 90 ? -15.885 3.440 -2.845 1.00 93.75 90 GLN A O 1
ATOM 753 N N . ILE A 1 91 ? -14.124 2.884 -4.111 1.00 94.19 91 ILE A N 1
ATOM 754 C CA . ILE A 1 91 ? -14.891 2.023 -5.026 1.00 94.19 91 ILE A CA 1
ATOM 755 C C . ILE A 1 91 ? -15.121 0.636 -4.423 1.00 94.19 91 ILE A C 1
ATOM 757 O O . ILE A 1 91 ? -16.228 0.110 -4.499 1.00 94.19 91 ILE A O 1
ATOM 761 N N . TYR A 1 92 ? -14.081 0.036 -3.843 1.00 92.19 92 TYR A N 1
ATOM 762 C CA . TYR A 1 92 ? -14.096 -1.376 -3.452 1.00 92.19 92 TYR A CA 1
ATOM 763 C C . TYR A 1 92 ? -14.325 -1.599 -1.957 1.00 92.19 92 TYR A C 1
ATOM 765 O O . TYR A 1 92 ? -14.673 -2.705 -1.554 1.00 92.19 92 TYR A O 1
ATOM 773 N N . CYS A 1 93 ? -14.138 -0.572 -1.129 1.00 93.06 93 CYS A N 1
ATOM 774 C CA . CYS A 1 93 ? -14.309 -0.672 0.318 1.00 93.06 93 CYS A CA 1
ATOM 775 C C . CYS A 1 93 ? -14.858 0.644 0.913 1.00 93.06 93 CYS A C 1
ATOM 777 O O . CYS A 1 93 ? -14.248 1.216 1.818 1.00 93.06 93 CYS A O 1
ATOM 779 N N . PRO A 1 94 ? -16.006 1.152 0.409 1.00 92.12 94 PRO A N 1
ATOM 780 C CA . PRO A 1 94 ? -16.547 2.462 0.791 1.00 92.12 94 PRO A CA 1
ATOM 781 C C . PRO A 1 94 ? -16.923 2.575 2.273 1.00 92.12 94 PRO A C 1
ATOM 783 O O . PRO A 1 94 ? -16.987 3.681 2.803 1.00 92.12 94 PRO A O 1
ATOM 786 N N . GLU A 1 95 ? -17.183 1.448 2.939 1.00 90.56 95 GLU A N 1
ATOM 787 C CA . GLU A 1 95 ? -17.561 1.417 4.353 1.00 90.56 95 GLU A CA 1
ATOM 788 C C . GLU A 1 95 ? -16.364 1.582 5.297 1.00 90.56 95 GLU A C 1
ATOM 790 O O . GLU A 1 95 ? -16.563 1.981 6.446 1.00 90.56 95 GLU A O 1
ATOM 795 N N . ALA A 1 96 ? -15.133 1.308 4.845 1.00 90.50 96 ALA A N 1
ATOM 796 C CA . ALA A 1 96 ? -13.956 1.397 5.702 1.00 90.50 96 ALA A CA 1
ATOM 797 C C . ALA A 1 96 ? -13.751 2.824 6.216 1.00 90.50 96 ALA A C 1
ATOM 799 O O . ALA A 1 96 ? -13.598 3.780 5.452 1.00 90.50 96 ALA A O 1
ATOM 800 N N . LYS A 1 97 ? -13.689 2.962 7.542 1.00 87.81 97 LYS A N 1
ATOM 801 C CA . LYS A 1 97 ? -13.461 4.255 8.202 1.00 87.81 97 LYS A CA 1
ATOM 802 C C . LYS A 1 97 ? -11.992 4.651 8.256 1.00 87.81 97 LYS A C 1
ATOM 804 O O . LYS A 1 97 ? -11.689 5.830 8.434 1.00 87.81 97 LYS A O 1
ATOM 809 N N . TYR A 1 98 ? -11.090 3.679 8.135 1.00 90.44 98 TYR A N 1
ATOM 810 C CA . TYR A 1 98 ? -9.665 3.875 8.359 1.00 90.44 98 TYR A CA 1
ATOM 811 C C . TYR A 1 98 ? -8.861 3.440 7.137 1.00 90.44 98 TYR A C 1
ATOM 813 O O . TYR A 1 98 ? -9.007 2.328 6.631 1.00 90.44 98 TYR A O 1
ATOM 821 N N . LEU A 1 99 ? -7.971 4.328 6.702 1.00 93.88 99 LEU A N 1
ATOM 822 C CA . LEU A 1 99 ? -6.973 4.062 5.679 1.00 93.88 99 LEU A CA 1
ATOM 823 C C . LEU A 1 99 ? -5.600 4.403 6.253 1.00 93.88 99 LEU A C 1
ATOM 825 O O . LEU A 1 99 ? -5.314 5.562 6.554 1.00 93.88 99 LEU A O 1
ATOM 829 N N . LEU A 1 100 ? -4.742 3.398 6.366 1.00 94.94 100 LEU A N 1
ATOM 830 C CA . LEU A 1 100 ? -3.330 3.563 6.660 1.00 94.94 100 LEU A CA 1
ATOM 831 C C . LEU A 1 100 ? -2.542 3.471 5.355 1.00 94.94 100 LEU A C 1
ATOM 833 O O . LEU A 1 100 ? -2.513 2.426 4.708 1.00 94.94 100 LEU A O 1
ATOM 837 N N . ARG A 1 101 ? -1.860 4.552 4.980 1.00 96.19 101 ARG A N 1
ATOM 838 C CA . ARG A 1 101 ? -0.873 4.526 3.896 1.00 96.19 101 ARG A CA 1
ATOM 839 C C . ARG A 1 101 ? 0.518 4.279 4.473 1.00 96.19 101 ARG A C 1
ATOM 841 O O . ARG A 1 101 ? 0.946 4.993 5.373 1.00 96.19 101 ARG A O 1
ATOM 848 N N . THR A 1 102 ? 1.244 3.330 3.893 1.00 96.12 102 THR A N 1
ATOM 849 C CA . THR A 1 102 ? 2.652 3.044 4.198 1.00 96.12 102 THR A CA 1
ATOM 850 C C . THR A 1 102 ? 3.445 2.736 2.918 1.00 96.12 102 THR A C 1
ATOM 852 O O . THR A 1 102 ? 2.915 2.829 1.806 1.00 96.12 102 THR A O 1
ATOM 855 N N . ILE A 1 103 ? 4.730 2.422 3.058 1.00 96.38 103 ILE A N 1
ATOM 856 C CA . ILE A 1 103 ? 5.648 2.047 1.975 1.00 96.38 103 ILE A CA 1
ATOM 857 C C . ILE A 1 103 ? 6.347 0.722 2.303 1.00 96.38 103 ILE A C 1
ATOM 859 O O . ILE A 1 103 ? 6.373 0.282 3.452 1.00 96.38 103 ILE A O 1
ATOM 863 N N . ASP A 1 104 ? 6.879 0.059 1.281 1.00 96.25 104 ASP A N 1
ATOM 864 C CA . ASP A 1 104 ? 7.407 -1.307 1.381 1.00 96.25 104 ASP A CA 1
ATOM 865 C C . ASP A 1 104 ? 8.729 -1.471 2.157 1.00 96.25 104 ASP A C 1
ATOM 867 O O . ASP A 1 104 ? 9.150 -2.601 2.405 1.00 96.25 104 ASP A O 1
ATOM 871 N N . ASP A 1 105 ? 9.371 -0.378 2.567 1.00 95.56 105 ASP A N 1
ATOM 872 C CA . ASP A 1 105 ? 10.545 -0.357 3.447 1.00 95.56 105 ASP A CA 1
ATOM 873 C C . ASP A 1 105 ? 10.254 0.190 4.854 1.00 95.56 105 ASP A C 1
ATOM 875 O O . ASP A 1 105 ? 11.180 0.439 5.628 1.00 95.56 105 ASP A O 1
ATOM 879 N N . CYS A 1 106 ? 8.977 0.298 5.231 1.00 94.44 106 CYS A N 1
ATOM 880 C CA . CYS A 1 106 ? 8.560 0.589 6.599 1.00 94.44 106 CYS A CA 1
ATOM 881 C C . CYS A 1 106 ? 8.103 -0.668 7.358 1.00 94.44 106 CYS A C 1
ATOM 883 O O . CYS A 1 106 ? 7.605 -1.645 6.789 1.00 94.44 106 CYS A O 1
ATOM 885 N N . ILE A 1 107 ? 8.228 -0.606 8.684 1.00 93.44 107 ILE A N 1
ATOM 886 C CA . ILE A 1 107 ? 7.599 -1.540 9.622 1.00 93.44 107 ILE A CA 1
ATOM 887 C C . ILE A 1 107 ? 6.454 -0.800 10.307 1.00 93.44 107 ILE A C 1
ATOM 889 O O . ILE A 1 107 ? 6.624 0.343 10.731 1.00 93.44 107 ILE A O 1
ATOM 893 N N . VAL A 1 108 ? 5.298 -1.451 10.408 1.00 93.19 108 VAL A N 1
ATOM 894 C CA . VAL A 1 108 ? 4.130 -0.918 11.111 1.00 93.19 108 VAL A CA 1
ATOM 895 C C . VAL A 1 108 ? 3.877 -1.760 12.355 1.00 93.19 108 VAL A C 1
ATOM 897 O O . VAL A 1 108 ? 3.785 -2.982 12.269 1.00 93.19 108 VAL A O 1
ATOM 900 N N . ASP A 1 109 ? 3.750 -1.099 13.502 1.00 93.25 109 ASP A N 1
ATOM 901 C CA . ASP A 1 109 ? 3.262 -1.705 14.741 1.00 93.25 109 ASP A CA 1
ATOM 902 C C . ASP A 1 109 ? 1.725 -1.707 14.715 1.00 93.25 109 ASP A C 1
ATOM 904 O O . ASP A 1 109 ? 1.076 -0.728 15.099 1.00 93.25 109 ASP A O 1
ATOM 908 N N . LEU A 1 110 ? 1.142 -2.781 14.172 1.00 91.44 110 LEU A N 1
ATOM 909 C CA . LEU A 1 110 ? -0.311 -2.907 14.033 1.00 91.44 110 LEU A CA 1
ATOM 910 C C . LEU A 1 110 ? -1.039 -2.970 15.389 1.00 91.44 110 LEU A C 1
ATOM 912 O O . LEU A 1 110 ? -2.056 -2.287 15.517 1.00 91.44 110 LEU A O 1
ATOM 916 N N . PRO A 1 111 ? -0.541 -3.683 16.421 1.00 90.12 111 PRO A N 1
ATOM 917 C CA . PRO A 1 111 ? -1.132 -3.644 17.758 1.00 90.12 111 PRO A CA 1
ATOM 918 C C . PRO A 1 111 ? -1.224 -2.232 18.340 1.00 90.12 111 PRO A C 1
ATOM 920 O O . PRO A 1 111 ? -2.266 -1.847 18.873 1.00 90.12 111 PRO A O 1
ATOM 923 N N . ASN A 1 112 ? -0.164 -1.430 18.222 1.00 91.38 112 ASN A N 1
ATOM 924 C CA . ASN A 1 112 ? -0.209 -0.057 18.715 1.00 91.38 112 ASN A CA 1
ATOM 925 C C . ASN A 1 112 ? -1.132 0.831 17.861 1.00 91.38 112 ASN A C 1
ATOM 927 O O . ASN A 1 112 ? -1.831 1.696 18.391 1.00 91.38 112 ASN A O 1
ATOM 931 N N . PHE A 1 113 ? -1.188 0.595 16.549 1.00 91.12 113 PHE A N 1
ATOM 932 C CA . PHE A 1 113 ? -2.116 1.294 15.660 1.00 91.12 113 PHE A CA 1
ATOM 933 C C . PHE A 1 113 ? -3.592 1.009 16.000 1.00 91.12 113 PHE A C 1
ATOM 935 O O . PHE A 1 113 ? -4.406 1.935 16.011 1.00 91.12 113 PHE A O 1
ATOM 942 N N . ASP A 1 114 ? -3.938 -0.229 16.363 1.00 88.88 114 ASP A N 1
ATOM 943 C CA . ASP A 1 114 ? -5.277 -0.591 16.855 1.00 88.88 114 ASP A CA 1
ATOM 944 C C . ASP A 1 114 ? -5.661 0.196 18.112 1.00 88.88 114 ASP A C 1
ATOM 946 O O . ASP A 1 114 ? -6.742 0.787 18.210 1.00 88.88 114 ASP A O 1
ATOM 950 N N . LEU A 1 115 ? -4.738 0.247 19.078 1.00 89.50 115 LEU A N 1
ATOM 951 C CA . LEU A 1 115 ? -4.923 0.998 20.316 1.00 89.50 115 LEU A CA 1
ATOM 952 C C . LEU A 1 115 ? -5.112 2.489 20.036 1.00 89.50 115 LEU A C 1
ATOM 954 O O . LEU A 1 115 ? -5.964 3.117 20.667 1.00 89.50 115 LEU A O 1
ATOM 958 N N . PHE A 1 116 ? -4.359 3.044 19.086 1.00 89.38 116 PHE A N 1
ATOM 959 C CA . PHE A 1 116 ? -4.512 4.426 18.646 1.00 89.38 116 PHE A CA 1
ATOM 960 C C . PHE A 1 116 ? -5.909 4.686 18.067 1.00 89.38 116 PHE A C 1
ATOM 962 O O . PHE A 1 116 ? -6.572 5.633 18.492 1.00 89.38 116 PHE A O 1
ATOM 969 N N . ILE A 1 117 ? -6.417 3.823 17.180 1.00 88.12 117 ILE A N 1
ATOM 970 C CA . ILE A 1 117 ? -7.783 3.950 16.640 1.00 88.12 117 ILE A CA 1
ATOM 971 C C . ILE A 1 117 ? -8.821 3.941 17.772 1.00 88.12 117 ILE A C 1
ATOM 973 O O . ILE A 1 117 ? -9.667 4.841 17.851 1.00 88.12 117 ILE A O 1
ATOM 977 N N . LYS A 1 118 ? -8.746 2.944 18.663 1.00 86.69 118 LYS A N 1
ATOM 978 C CA . LYS A 1 118 ? -9.712 2.735 19.755 1.00 86.69 118 LYS A CA 1
ATOM 979 C C . LYS A 1 118 ? -9.685 3.858 20.797 1.00 86.69 118 LYS A C 1
ATOM 981 O O . LYS A 1 118 ? -10.720 4.188 21.377 1.00 86.69 118 LYS A O 1
ATOM 986 N N . ARG A 1 119 ? -8.515 4.446 21.070 1.00 86.56 119 ARG A N 1
ATOM 987 C CA . ARG A 1 119 ? -8.351 5.486 22.102 1.00 86.56 119 ARG A CA 1
ATOM 988 C C . ARG A 1 119 ? -8.524 6.896 21.565 1.00 86.56 119 ARG A C 1
ATOM 990 O O . ARG A 1 119 ? -9.258 7.663 22.175 1.00 86.56 119 ARG A O 1
ATOM 997 N N . GLU A 1 120 ? -7.882 7.217 20.450 1.00 81.19 120 GLU A N 1
ATOM 998 C CA . GLU A 1 120 ? -7.752 8.599 19.983 1.00 81.19 120 GLU A CA 1
ATOM 999 C C . GLU A 1 120 ? -8.807 8.975 18.950 1.00 81.19 120 GLU A C 1
ATOM 1001 O O . GLU A 1 120 ? -9.275 10.112 18.945 1.00 81.19 120 GLU A O 1
ATOM 1006 N N . ILE A 1 121 ? -9.210 8.038 18.086 1.00 81.44 121 ILE A N 1
ATOM 1007 C CA . IL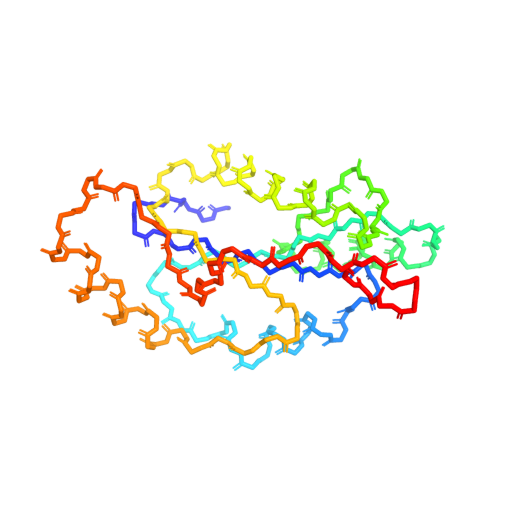E A 1 121 ? -10.160 8.342 17.009 1.00 81.44 121 ILE A CA 1
ATOM 1008 C C . ILE A 1 121 ? -11.597 8.072 17.454 1.00 81.44 121 ILE A C 1
ATOM 1010 O O . ILE A 1 121 ? -12.459 8.936 17.315 1.00 81.44 121 ILE A O 1
ATOM 1014 N N . GLN A 1 122 ? -11.869 6.892 18.016 1.00 79.88 122 GLN A N 1
ATOM 1015 C CA . GLN A 1 122 ? -13.236 6.506 18.388 1.00 79.88 122 GLN A CA 1
ATOM 1016 C C . GLN A 1 122 ? -13.801 7.319 19.565 1.00 79.88 122 GLN A C 1
ATOM 1018 O O . GLN A 1 122 ? -15.015 7.497 19.636 1.00 79.88 122 GLN A O 1
ATOM 1023 N N . LYS A 1 123 ? -12.950 7.843 20.463 1.00 75.38 123 LYS A N 1
ATOM 1024 C CA . LYS A 1 123 ? -13.393 8.647 21.618 1.00 75.38 123 LYS A CA 1
ATOM 1025 C C . LYS A 1 123 ? -13.548 10.147 21.327 1.00 75.38 123 LYS A C 1
ATOM 1027 O O . LYS A 1 123 ? -14.375 10.782 21.972 1.00 75.38 123 LYS A O 1
ATOM 1032 N N . ASN A 1 124 ? -12.799 10.712 20.373 1.00 65.38 124 ASN A N 1
ATOM 1033 C CA . ASN A 1 124 ? -12.677 12.170 20.180 1.00 65.38 124 ASN A CA 1
ATOM 1034 C C . ASN A 1 124 ? -13.391 12.689 18.916 1.00 65.38 124 ASN A C 1
ATOM 1036 O O . ASN A 1 124 ? -12.779 13.357 18.079 1.00 65.38 124 ASN A O 1
ATOM 1040 N N . ASP A 1 125 ? -14.693 12.417 18.813 1.00 65.88 125 ASP A N 1
ATOM 1041 C CA . ASP A 1 125 ? -15.578 12.784 17.694 1.00 65.88 125 ASP A CA 1
ATOM 1042 C C . ASP A 1 125 ? -15.299 12.024 16.371 1.00 65.88 125 ASP A C 1
ATOM 1044 O O . ASP A 1 125 ? -14.488 12.462 15.542 1.00 65.88 125 ASP A O 1
ATOM 1048 N N . PRO A 1 126 ? -16.011 10.902 16.132 1.00 61.78 126 PRO A N 1
ATOM 1049 C CA . PRO A 1 126 ? -15.830 10.058 14.954 1.00 61.78 126 PRO A CA 1
ATOM 1050 C C . PRO A 1 126 ? -16.344 10.671 13.639 1.00 61.78 126 PRO A C 1
ATOM 1052 O O . PRO A 1 126 ? -16.196 10.028 12.599 1.00 61.78 126 PRO A O 1
ATOM 1055 N N . GLN A 1 127 ? -16.959 11.863 13.644 1.00 63.88 127 GLN A N 1
ATOM 1056 C CA . GLN A 1 127 ? -17.498 12.478 12.419 1.00 63.88 127 GLN A CA 1
ATOM 1057 C C . GLN A 1 127 ? -16.526 13.423 11.701 1.00 63.88 127 GLN A C 1
ATOM 1059 O O . GLN A 1 127 ? -16.773 13.818 10.559 1.00 63.88 127 GLN A O 1
ATOM 1064 N N . THR A 1 128 ? -15.397 13.766 12.320 1.00 70.12 128 THR A N 1
ATOM 1065 C CA . THR A 1 128 ? -14.414 14.672 11.712 1.00 70.12 128 THR A CA 1
ATOM 1066 C C . THR A 1 128 ? -13.416 13.910 10.838 1.00 70.12 128 THR A C 1
ATOM 1068 O O . THR A 1 128 ? -12.753 12.973 11.279 1.00 70.12 128 THR A O 1
ATOM 1071 N N . LYS A 1 129 ? -13.277 14.325 9.571 1.00 81.38 129 LYS A N 1
ATOM 1072 C CA . LYS A 1 129 ? -12.232 13.808 8.674 1.00 81.38 129 LYS A CA 1
ATOM 1073 C C . LYS A 1 129 ? -10.876 14.311 9.169 1.00 81.38 129 LYS A C 1
ATOM 1075 O O . LYS A 1 129 ? -10.616 15.510 9.115 1.00 81.38 129 LYS A O 1
ATOM 1080 N N . LYS A 1 130 ? -10.025 13.403 9.644 1.00 86.44 130 LYS A N 1
ATOM 1081 C CA . LYS A 1 130 ? -8.698 13.715 10.191 1.00 86.44 130 LYS A CA 1
ATOM 1082 C C . LYS A 1 130 ? -7.615 12.946 9.441 1.00 86.44 130 LYS A C 1
ATOM 1084 O O . LYS A 1 130 ? -7.836 11.823 8.995 1.00 86.44 130 LYS A O 1
ATOM 1089 N N . ILE A 1 131 ? -6.443 13.562 9.320 1.00 89.75 131 ILE A N 1
ATOM 1090 C CA . ILE A 1 131 ? -5.225 12.941 8.796 1.00 89.75 131 ILE A CA 1
ATOM 1091 C C . ILE A 1 131 ? -4.176 13.039 9.897 1.00 89.75 131 ILE A C 1
ATOM 1093 O O . ILE A 1 131 ? -3.985 14.105 10.477 1.00 89.75 131 ILE A O 1
ATOM 1097 N N . TYR A 1 132 ? -3.514 11.922 10.180 1.00 91.31 132 TYR A N 1
ATOM 1098 C CA . TYR A 1 132 ? -2.482 11.816 11.205 1.00 91.31 132 TYR A CA 1
ATOM 1099 C C . TYR A 1 132 ? -1.153 11.426 10.562 1.00 91.31 132 TYR A C 1
ATOM 1101 O O . TYR A 1 132 ? -1.126 10.710 9.560 1.00 91.31 132 TYR A O 1
ATOM 1109 N N . GLY A 1 133 ? -0.050 11.881 11.147 1.00 91.56 133 GLY A N 1
ATOM 1110 C CA . GLY A 1 133 ? 1.295 11.551 10.692 1.00 91.56 133 GLY A CA 1
ATOM 1111 C C . GLY A 1 133 ? 2.318 12.568 11.176 1.00 91.56 133 GLY A C 1
ATOM 1112 O O . GLY A 1 133 ? 2.012 13.437 11.989 1.00 91.56 133 GLY A O 1
ATOM 1113 N N . ASN A 1 134 ? 3.536 12.464 10.650 1.00 90.81 134 ASN A N 1
ATOM 1114 C CA . ASN A 1 134 ? 4.533 13.512 10.815 1.00 90.81 134 ASN A CA 1
ATOM 1115 C C . ASN A 1 134 ? 4.199 14.667 9.858 1.00 90.81 134 ASN A C 1
ATOM 1117 O O . ASN A 1 134 ? 4.390 14.543 8.646 1.00 90.81 134 ASN A O 1
ATOM 1121 N N . ILE A 1 135 ? 3.631 15.744 10.399 1.00 89.50 135 ILE A N 1
ATOM 1122 C CA . ILE A 1 135 ? 3.207 16.913 9.629 1.00 89.50 135 ILE A CA 1
ATOM 1123 C C . ILE A 1 135 ? 4.399 17.858 9.515 1.00 89.50 135 ILE A C 1
ATOM 1125 O O . ILE A 1 135 ? 4.887 18.380 10.514 1.00 89.50 135 ILE A O 1
ATOM 1129 N N . TYR A 1 136 ? 4.859 18.072 8.285 1.00 88.88 136 TYR A N 1
ATOM 1130 C CA . TYR A 1 136 ? 5.913 19.033 7.995 1.00 88.88 136 TYR A CA 1
ATOM 1131 C C . TYR A 1 136 ? 5.281 20.304 7.430 1.00 88.88 136 TYR A C 1
ATOM 1133 O O . TYR A 1 136 ? 4.773 20.312 6.308 1.00 88.88 136 TYR A O 1
ATOM 1141 N N . GLU A 1 137 ? 5.241 21.354 8.247 1.00 91.56 137 GLU A N 1
ATOM 1142 C CA . GLU A 1 137 ? 4.589 22.618 7.908 1.00 91.56 137 GLU A CA 1
ATOM 1143 C C . GLU A 1 137 ? 5.535 23.531 7.123 1.00 91.56 137 GLU A C 1
ATOM 1145 O O . GLU A 1 137 ? 6.695 23.706 7.488 1.00 91.56 137 GLU A O 1
ATOM 1150 N N . TYR A 1 138 ? 5.022 24.117 6.038 1.00 90.00 138 TYR A N 1
ATOM 1151 C CA . TYR A 1 138 ? 5.740 25.062 5.171 1.00 90.00 138 TYR A CA 1
ATOM 1152 C C . TYR A 1 138 ? 7.135 24.599 4.688 1.00 90.00 138 TYR A C 1
ATOM 1154 O O . TYR A 1 138 ? 8.092 25.376 4.766 1.00 90.00 138 TYR A O 1
ATOM 1162 N N . PRO A 1 139 ? 7.290 23.371 4.147 1.00 89.38 139 PRO A N 1
ATOM 1163 C CA . PRO A 1 139 ? 8.556 22.967 3.548 1.00 89.38 139 PRO A CA 1
ATOM 1164 C C . PRO A 1 139 ? 8.933 23.889 2.382 1.00 89.38 139 PRO A C 1
ATOM 1166 O O . PRO A 1 139 ? 8.085 24.168 1.527 1.00 89.38 139 PRO A O 1
ATOM 1169 N N . PRO A 1 140 ? 10.197 24.333 2.287 1.00 91.19 140 PRO A N 1
ATOM 1170 C CA . PRO A 1 140 ? 10.659 25.045 1.109 1.00 91.19 140 PRO A CA 1
ATOM 1171 C C . PRO A 1 140 ? 10.692 24.105 -0.100 1.00 91.19 140 PRO A C 1
ATOM 1173 O O . PRO A 1 140 ? 10.964 22.911 0.022 1.00 91.19 140 PRO A O 1
ATOM 1176 N N . VAL A 1 141 ? 10.472 24.663 -1.291 1.00 91.38 141 VAL A N 1
ATOM 1177 C CA . VAL A 1 141 ? 10.754 23.947 -2.540 1.00 91.38 141 VAL A CA 1
ATOM 1178 C C . VAL A 1 141 ? 12.265 23.848 -2.690 1.00 91.38 141 VAL A C 1
ATOM 1180 O O . VAL A 1 141 ? 12.948 24.870 -2.804 1.00 91.38 141 VAL A O 1
ATOM 1183 N N . ILE A 1 142 ? 12.779 22.626 -2.705 1.00 92.69 142 ILE A N 1
ATOM 1184 C CA . ILE A 1 142 ? 14.186 22.368 -2.977 1.00 92.69 142 ILE A CA 1
ATOM 1185 C C . ILE A 1 142 ? 14.400 22.503 -4.491 1.00 92.69 142 ILE A C 1
ATOM 1187 O O . ILE A 1 142 ? 13.620 22.007 -5.298 1.00 92.69 142 ILE A O 1
ATOM 1191 N N . ARG A 1 143 ? 15.410 23.283 -4.888 1.00 93.81 143 ARG A N 1
ATOM 1192 C CA . ARG A 1 143 ? 15.728 23.576 -6.302 1.00 93.81 143 ARG A CA 1
ATOM 1193 C C . ARG A 1 143 ? 17.081 23.023 -6.736 1.00 93.81 143 ARG A C 1
ATOM 1195 O O . ARG A 1 143 ? 17.526 23.307 -7.843 1.00 93.81 143 ARG A O 1
ATOM 1202 N N . ASP A 1 144 ? 17.732 22.289 -5.845 1.00 94.56 144 ASP A N 1
ATOM 1203 C CA . ASP A 1 144 ? 18.996 21.623 -6.106 1.00 94.56 144 ASP A CA 1
ATOM 1204 C C . ASP A 1 144 ? 18.751 20.407 -7.021 1.00 94.56 144 ASP A C 1
ATOM 1206 O O . ASP A 1 144 ? 18.031 19.495 -6.612 1.00 94.56 144 ASP A O 1
ATOM 1210 N N . PRO A 1 145 ? 19.317 20.372 -8.244 1.00 91.19 145 PRO A N 1
ATOM 1211 C CA . PRO A 1 145 ? 19.132 19.262 -9.178 1.00 91.19 145 PRO A CA 1
ATOM 1212 C C . PRO A 1 145 ? 19.680 17.920 -8.680 1.00 91.19 145 PRO A C 1
ATOM 1214 O O . PRO A 1 145 ? 19.263 16.879 -9.188 1.00 91.19 145 PRO A O 1
ATOM 1217 N N . GLU A 1 146 ? 20.619 17.928 -7.730 1.00 92.38 146 GLU A N 1
ATOM 1218 C CA . GLU A 1 146 ? 21.156 16.704 -7.123 1.00 92.38 146 GLU A CA 1
ATOM 1219 C C . GLU A 1 146 ? 20.267 16.187 -5.986 1.00 92.38 146 GLU A C 1
ATOM 1221 O O . GLU A 1 146 ? 20.396 15.036 -5.551 1.00 92.38 146 GLU A O 1
ATOM 1226 N N . ASN A 1 147 ? 19.327 17.009 -5.513 1.00 88.12 147 ASN A N 1
ATOM 1227 C CA . ASN A 1 147 ? 18.372 16.586 -4.513 1.00 88.12 147 ASN A CA 1
ATOM 1228 C C . ASN A 1 147 ? 17.279 15.720 -5.143 1.00 88.12 147 ASN A C 1
ATOM 1230 O O . ASN A 1 147 ? 16.749 15.993 -6.217 1.00 88.12 147 ASN A O 1
ATOM 1234 N N . LYS A 1 148 ? 16.906 14.659 -4.429 1.00 81.44 148 LYS A N 1
ATOM 1235 C CA . LYS A 1 148 ? 15.814 13.774 -4.842 1.00 81.44 148 LYS A CA 1
ATOM 1236 C C . LYS A 1 148 ? 14.416 14.382 -4.644 1.00 81.44 148 LYS A C 1
ATOM 1238 O O . LYS A 1 148 ? 13.453 13.743 -5.066 1.00 81.44 148 LYS A O 1
ATOM 1243 N N . TRP A 1 149 ? 14.306 15.526 -3.963 1.00 78.62 149 TRP A N 1
ATOM 1244 C CA . TRP A 1 149 ? 13.064 16.226 -3.617 1.00 78.62 149 TRP A CA 1
ATOM 1245 C C . TRP A 1 149 ? 13.010 17.614 -4.244 1.00 78.62 149 TRP A C 1
ATOM 1247 O O . TRP A 1 149 ? 14.065 18.284 -4.250 1.00 78.62 149 TRP A O 1
#

Radius of gyration: 16.64 Å; chains: 1; bounding box: 39×41×42 Å